Protein AF-A0A059ZXX7-F1 (afdb_monomer_lite)

Foldseek 3Di:
DADPLNVLLVCVVVVNDPLVVSLVPDPHSVVSLVVNVVVCVVVVHDRNVVVVVPPPPDPDDD

Secondary structure (DSSP, 8-state):
---HHHHHHHHHHTTSS-HHHHHHH-S-HHHHHHHHHHHHHHHT---GGGTTTTT-S-----

pLDDT: mean 80.06, std 14.01, range [46.34, 91.56]

Sequence (62 aa):
MQTFDQSLLKLYMDGLIHYEDALRGADSQNDLRLAIKMECLRRGLEDPGAQSDGERQWRIQS

Structure (mmCIF, N/CA/C/O backbone):
data_AF-A0A059ZXX7-F1
#
_entry.id   AF-A0A059ZXX7-F1
#
loop_
_atom_site.group_PDB
_atom_site.id
_atom_site.type_symbol
_atom_site.label_atom_id
_atom_site.label_alt_id
_atom_site.label_comp_id
_atom_site.label_asym_id
_atom_site.label_entity_id
_atom_site.label_seq_id
_atom_site.pdbx_PDB_ins_code
_atom_site.Cartn_x
_atom_site.Cartn_y
_atom_site.Cartn_z
_atom_site.occupancy
_atom_site.B_iso_or_equiv
_atom_site.auth_seq_id
_atom_site.auth_comp_id
_atom_site.auth_asym_id
_atom_site.auth_atom_id
_atom_site.pdbx_PDB_model_num
ATOM 1 N N . MET A 1 1 ? -2.163 -3.422 18.321 1.00 66.75 1 MET A N 1
ATOM 2 C CA . MET A 1 1 ? -2.895 -2.394 17.548 1.00 66.75 1 MET A CA 1
ATOM 3 C C . MET A 1 1 ? -2.502 -2.535 16.089 1.00 66.75 1 MET A C 1
ATOM 5 O O . MET A 1 1 ? -1.331 -2.78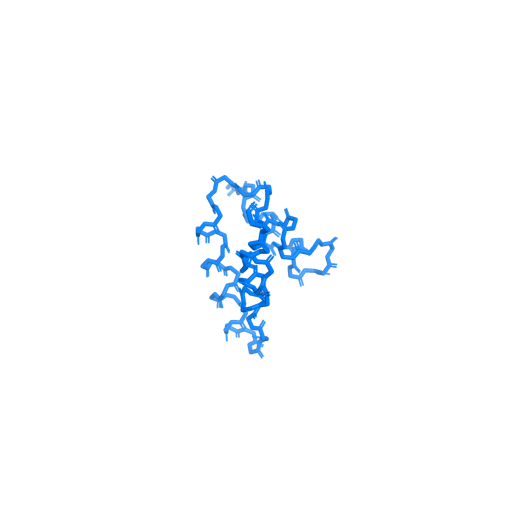6 15.837 1.00 66.75 1 MET A O 1
ATOM 9 N N . GLN A 1 2 ? -3.452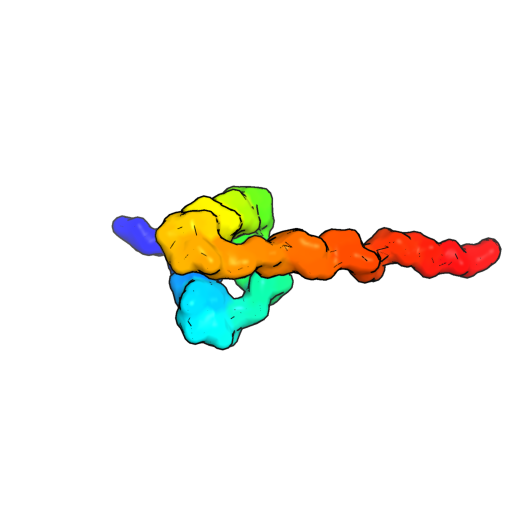 -2.431 15.160 1.00 67.12 2 GLN A N 1
ATOM 10 C CA . GLN A 1 2 ? -3.183 -2.473 13.720 1.00 67.12 2 GLN A CA 1
ATOM 11 C C . GLN A 1 2 ? -3.191 -1.037 13.190 1.00 67.12 2 GLN A C 1
ATOM 13 O O . GLN A 1 2 ? -4.107 -0.279 13.505 1.00 67.12 2 GLN A O 1
ATOM 18 N N . THR A 1 3 ? -2.153 -0.649 12.451 1.00 85.25 3 THR A N 1
ATOM 19 C CA . THR A 1 3 ? -2.057 0.689 11.851 1.00 85.25 3 THR A CA 1
ATOM 20 C C . THR A 1 3 ? -2.808 0.741 10.522 1.00 85.25 3 THR A C 1
ATOM 22 O O . THR A 1 3 ? -3.104 -0.293 9.909 1.00 85.25 3 THR A O 1
ATOM 25 N N . PHE A 1 4 ? -3.138 1.949 10.072 1.00 85.25 4 PHE A N 1
ATOM 26 C CA . PHE A 1 4 ? -3.834 2.146 8.804 1.00 85.25 4 PHE A CA 1
ATOM 27 C C . PHE A 1 4 ? -3.009 1.614 7.623 1.00 85.25 4 PHE A C 1
ATOM 29 O O . PHE A 1 4 ? -3.530 0.853 6.811 1.00 85.25 4 PHE A O 1
ATOM 36 N N . ASP A 1 5 ? -1.696 1.856 7.618 1.00 86.31 5 ASP A N 1
ATOM 37 C CA . ASP A 1 5 ? -0.770 1.379 6.582 1.00 86.31 5 ASP A CA 1
ATOM 38 C C . ASP A 1 5 ? -0.703 -0.153 6.508 1.00 86.31 5 ASP A C 1
ATOM 40 O O . ASP A 1 5 ? -0.652 -0.722 5.422 1.00 86.31 5 ASP A O 1
ATOM 44 N N . GLN A 1 6 ? -0.793 -0.854 7.647 1.00 87.19 6 GLN A N 1
ATOM 45 C CA . GLN A 1 6 ? -0.891 -2.322 7.658 1.00 87.19 6 GLN A CA 1
ATOM 4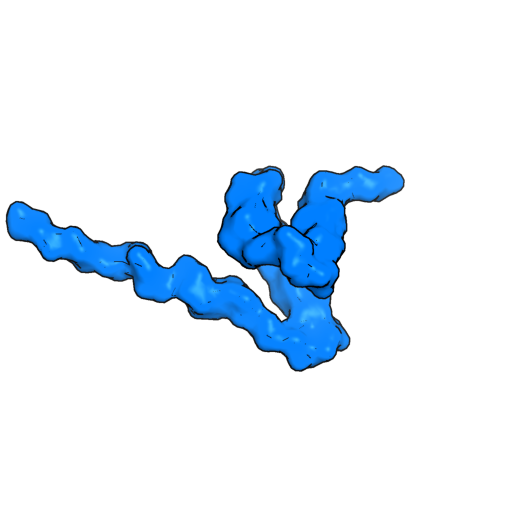6 C C . GLN A 1 6 ? -2.190 -2.819 7.016 1.00 87.19 6 GLN A C 1
ATOM 48 O O . GLN A 1 6 ? -2.219 -3.890 6.410 1.00 87.19 6 GLN A O 1
ATOM 53 N N . SER A 1 7 ? -3.274 -2.055 7.152 1.00 91.00 7 SER A N 1
ATOM 54 C CA . SER A 1 7 ? -4.556 -2.379 6.525 1.00 91.00 7 SER A CA 1
ATOM 55 C C . SER A 1 7 ? -4.501 -2.134 5.017 1.00 91.00 7 SER A C 1
ATOM 57 O O . SER A 1 7 ? -4.921 -3.003 4.260 1.00 91.00 7 SER A O 1
ATOM 59 N N . LEU A 1 8 ? -3.906 -1.018 4.581 1.00 90.69 8 LEU A N 1
ATOM 60 C CA . LEU A 1 8 ? -3.664 -0.721 3.164 1.00 90.69 8 LEU A CA 1
ATOM 61 C C . LEU A 1 8 ? -2.768 -1.773 2.508 1.00 90.69 8 LEU A C 1
ATOM 63 O O . LEU A 1 8 ? -3.109 -2.286 1.447 1.00 90.69 8 LEU A O 1
ATOM 67 N N . LEU A 1 9 ? -1.672 -2.157 3.168 1.00 89.75 9 LEU A N 1
ATOM 68 C CA . LEU A 1 9 ? -0.791 -3.227 2.705 1.00 89.75 9 LEU A CA 1
ATOM 69 C C . LEU A 1 9 ? -1.574 -4.528 2.507 1.00 89.75 9 LEU A C 1
ATOM 71 O O . LEU A 1 9 ? -1.475 -5.158 1.460 1.00 89.75 9 LEU A O 1
ATOM 75 N N . LYS A 1 10 ? -2.392 -4.917 3.490 1.00 91.00 10 LYS A N 1
ATOM 76 C CA . LYS A 1 10 ? -3.188 -6.143 3.405 1.00 91.00 10 LYS A CA 1
ATOM 77 C C . LYS A 1 10 ? -4.219 -6.090 2.277 1.00 91.00 10 LYS A C 1
ATOM 79 O O . LYS A 1 10 ? -4.334 -7.066 1.548 1.00 91.00 10 LYS A O 1
ATOM 84 N N . LEU A 1 11 ? -4.927 -4.971 2.118 1.00 91.56 11 LEU A N 1
ATOM 85 C CA . LEU A 1 11 ? -5.885 -4.761 1.024 1.00 91.56 11 LEU A CA 1
ATOM 86 C C . LEU A 1 11 ? -5.197 -4.835 -0.345 1.00 91.56 11 LEU A C 1
ATOM 88 O O . LEU A 1 11 ? -5.723 -5.464 -1.257 1.00 91.56 11 LEU A O 1
ATOM 92 N N . TYR A 1 12 ? -4.009 -4.237 -0.474 1.00 89.94 12 TYR A N 1
ATOM 93 C CA . TYR A 1 12 ? -3.202 -4.318 -1.690 1.00 89.94 12 TYR A CA 1
ATOM 94 C C . TYR A 1 12 ? -2.794 -5.769 -1.992 1.00 89.94 12 TYR A C 1
ATOM 96 O O . TYR A 1 12 ? -2.959 -6.249 -3.108 1.00 89.94 12 TYR A O 1
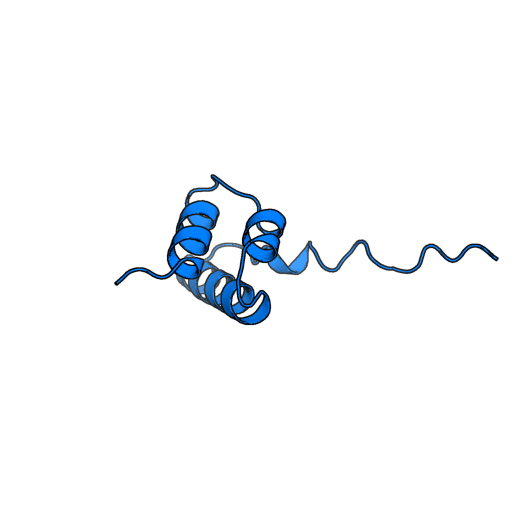ATOM 104 N N . MET A 1 13 ? -2.321 -6.504 -0.984 1.00 87.75 13 MET A N 1
ATOM 105 C CA . MET A 1 13 ? -1.916 -7.907 -1.132 1.00 87.75 13 MET A CA 1
ATOM 106 C C . MET A 1 13 ? -3.075 -8.861 -1.428 1.00 87.75 13 MET A C 1
ATOM 108 O O . MET A 1 13 ? -2.851 -9.924 -2.003 1.00 87.75 13 MET A O 1
ATOM 112 N N . ASP A 1 14 ? -4.285 -8.504 -1.006 1.00 90.88 14 ASP A N 1
ATOM 113 C CA . ASP A 1 14 ? -5.523 -9.217 -1.333 1.00 90.88 14 ASP A CA 1
ATOM 114 C C . ASP A 1 14 ? -6.031 -8.863 -2.746 1.00 90.88 14 ASP A C 1
ATOM 116 O O . ASP A 1 14 ? -6.967 -9.478 -3.245 1.00 90.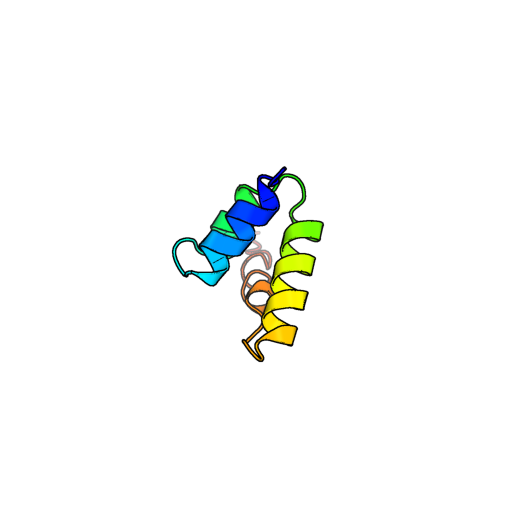88 14 ASP A O 1
ATOM 120 N N . GLY A 1 15 ? -5.406 -7.882 -3.413 1.00 88.25 15 GLY A N 1
ATOM 121 C CA . GLY A 1 15 ? -5.813 -7.397 -4.732 1.00 88.25 15 GLY A CA 1
ATOM 122 C C . GLY A 1 15 ? -7.086 -6.547 -4.707 1.00 88.25 15 GLY A C 1
ATOM 123 O O . GLY A 1 15 ? -7.707 -6.348 -5.748 1.00 88.25 15 GLY A O 1
ATOM 124 N N . LEU A 1 16 ? -7.491 -6.052 -3.532 1.00 91.25 16 LEU A N 1
ATOM 125 C CA . LEU A 1 16 ? -8.707 -5.250 -3.354 1.00 91.25 16 LEU A CA 1
ATOM 126 C C . LEU A 1 16 ? -8.517 -3.784 -3.752 1.00 91.25 16 LEU A C 1
ATOM 128 O O . LEU A 1 16 ? -9.488 -3.114 -4.098 1.00 91.25 16 LEU A O 1
ATOM 132 N N . ILE A 1 17 ? -7.284 -3.278 -3.675 1.00 90.06 17 ILE A N 1
ATOM 133 C CA . ILE A 1 17 ? -6.923 -1.913 -4.071 1.00 90.06 17 ILE A CA 1
ATOM 134 C C . ILE A 1 17 ? -5.669 -1.929 -4.941 1.00 90.06 17 ILE A C 1
ATOM 136 O O . ILE A 1 17 ? -4.786 -2.770 -4.761 1.00 90.06 17 ILE A O 1
ATOM 140 N N . HIS A 1 18 ? -5.573 -0.971 -5.860 1.00 88.12 18 HIS A N 1
ATOM 141 C CA . HIS A 1 18 ? -4.382 -0.792 -6.681 1.00 88.12 18 HIS A CA 1
ATOM 142 C C . HIS A 1 18 ? -3.248 -0.139 -5.881 1.00 88.12 18 HIS A C 1
ATOM 144 O O . HIS A 1 18 ? -3.471 0.545 -4.880 1.00 88.12 18 HIS A O 1
ATOM 150 N N . TYR A 1 19 ? -2.012 -0.340 -6.344 1.00 87.38 19 TYR A N 1
ATOM 151 C CA . TYR A 1 19 ? -0.811 0.215 -5.717 1.00 87.38 19 TYR A CA 1
ATOM 152 C C . TYR A 1 19 ? -0.872 1.746 -5.571 1.00 87.38 19 TYR A C 1
ATOM 154 O O . TYR A 1 19 ? -0.551 2.279 -4.509 1.00 87.38 19 TYR A O 1
ATOM 162 N N . GLU A 1 20 ? -1.349 2.454 -6.599 1.00 88.69 20 GLU A N 1
ATOM 163 C CA . GLU A 1 20 ? -1.522 3.912 -6.549 1.00 88.69 20 GLU A CA 1
ATOM 164 C C . GLU A 1 20 ? -2.563 4.350 -5.511 1.00 88.69 20 GLU A C 1
ATOM 166 O O . GLU A 1 20 ? -2.317 5.297 -4.764 1.00 88.69 20 GLU A O 1
ATOM 171 N N . ASP A 1 21 ? -3.694 3.646 -5.407 1.00 88.81 21 ASP A N 1
ATOM 172 C CA . ASP A 1 21 ? -4.728 3.940 -4.408 1.00 88.81 21 ASP A CA 1
ATOM 173 C C .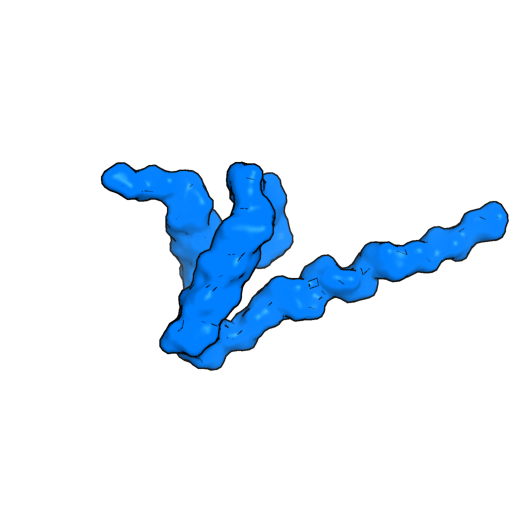 ASP A 1 21 ? -4.226 3.697 -2.982 1.00 88.81 21 ASP A C 1
ATOM 175 O O . ASP A 1 21 ? -4.484 4.502 -2.083 1.00 88.81 21 ASP A O 1
ATOM 179 N N . ALA A 1 22 ? -3.457 2.622 -2.783 1.00 89.88 22 ALA A N 1
ATOM 180 C CA . ALA A 1 22 ? -2.828 2.314 -1.506 1.00 89.88 22 ALA A CA 1
ATOM 181 C C . ALA A 1 22 ? -1.851 3.424 -1.089 1.00 89.88 22 ALA A C 1
ATOM 183 O O . ALA A 1 22 ? -1.927 3.920 0.034 1.00 89.88 22 ALA A O 1
ATOM 184 N N . LEU A 1 23 ? -0.980 3.871 -2.000 1.00 88.62 23 LEU A N 1
ATOM 185 C CA . LEU A 1 23 ? -0.061 4.981 -1.740 1.00 88.62 23 LEU A CA 1
ATOM 186 C C . LEU A 1 23 ? -0.795 6.293 -1.468 1.00 88.62 23 LEU A C 1
ATOM 188 O O . LEU A 1 23 ? -0.403 7.037 -0.575 1.00 88.62 23 LEU A O 1
ATOM 192 N N . ARG A 1 24 ? -1.873 6.583 -2.198 1.00 88.81 24 ARG A N 1
ATOM 193 C CA . ARG A 1 24 ? -2.620 7.834 -2.024 1.00 88.81 24 ARG A CA 1
ATOM 194 C C . ARG A 1 24 ? -3.279 7.943 -0.650 1.00 88.81 24 ARG A C 1
ATOM 196 O O . ARG A 1 24 ? -3.446 9.054 -0.155 1.00 88.81 24 ARG A O 1
ATOM 203 N N . GLY A 1 25 ? -3.663 6.810 -0.063 1.00 84.38 25 GLY A N 1
ATOM 204 C CA . GLY A 1 25 ? -4.202 6.734 1.294 1.00 84.38 25 GLY A CA 1
ATOM 205 C C . GLY A 1 25 ? -3.142 6.638 2.394 1.00 84.38 25 GLY A C 1
ATOM 206 O O . GLY A 1 25 ? -3.476 6.848 3.554 1.00 84.38 25 GLY A O 1
ATOM 207 N N . ALA A 1 26 ? -1.891 6.315 2.068 1.00 89.75 26 ALA A N 1
ATOM 208 C CA . ALA A 1 26 ? -0.838 6.120 3.061 1.00 89.75 26 ALA A CA 1
ATOM 209 C C . ALA A 1 26 ? -0.477 7.427 3.775 1.00 89.75 26 ALA A C 1
ATOM 211 O O . ALA A 1 26 ? -0.337 8.469 3.132 1.00 89.75 26 ALA A O 1
ATOM 212 N N . ASP A 1 27 ? -0.237 7.349 5.086 1.00 85.31 27 ASP A N 1
ATOM 213 C CA . ASP A 1 27 ? 0.262 8.496 5.858 1.00 85.31 27 ASP A CA 1
ATOM 214 C C . ASP A 1 27 ? 1.700 8.841 5.423 1.00 85.31 27 ASP A C 1
ATOM 216 O O . ASP A 1 27 ? 2.061 10.003 5.238 1.00 85.31 27 ASP A O 1
ATOM 220 N N . SER A 1 28 ? 2.488 7.802 5.119 1.00 87.19 28 SER A N 1
ATOM 221 C CA . SER A 1 28 ? 3.795 7.913 4.471 1.00 87.19 28 SER A CA 1
ATOM 222 C C . SER A 1 28 ? 3.880 6.980 3.264 1.00 87.19 28 SER A C 1
ATOM 224 O O . SER A 1 28 ? 4.068 5.766 3.382 1.00 87.19 28 SER A O 1
ATOM 226 N N . GLN A 1 29 ? 3.791 7.566 2.067 1.00 88.38 29 GLN A N 1
ATOM 227 C CA . GLN A 1 29 ? 3.932 6.849 0.793 1.00 88.38 29 GLN A CA 1
ATOM 228 C C . GLN A 1 29 ? 5.238 6.055 0.711 1.00 88.38 29 GLN A C 1
ATOM 230 O O . GLN A 1 29 ? 5.269 4.953 0.168 1.00 88.38 29 GLN A O 1
ATOM 235 N N . ASN A 1 30 ? 6.325 6.605 1.253 1.00 87.38 30 ASN A N 1
ATOM 236 C CA . ASN A 1 30 ? 7.632 5.970 1.180 1.00 87.38 30 ASN A CA 1
ATOM 237 C C . ASN A 1 30 ? 7.708 4.717 2.067 1.00 87.38 30 ASN A C 1
ATOM 239 O O . ASN A 1 30 ? 8.217 3.687 1.626 1.00 87.38 30 ASN A O 1
ATOM 243 N N . ASP A 1 31 ? 7.158 4.782 3.282 1.00 89.94 31 ASP A N 1
ATOM 244 C CA . ASP A 1 31 ? 7.103 3.635 4.192 1.00 89.94 31 ASP A CA 1
ATOM 245 C C . ASP A 1 31 ? 6.193 2.531 3.652 1.00 89.94 31 ASP A C 1
ATOM 247 O O . ASP A 1 31 ? 6.588 1.363 3.647 1.00 89.94 31 ASP A O 1
ATOM 251 N N . LEU A 1 32 ? 5.014 2.882 3.120 1.00 90.06 32 LEU A N 1
ATOM 252 C CA . LEU A 1 32 ? 4.116 1.889 2.529 1.00 90.06 32 LEU A CA 1
ATOM 253 C C . LEU A 1 32 ? 4.736 1.247 1.280 1.00 90.06 32 LEU A C 1
ATOM 255 O O . LEU A 1 32 ? 4.680 0.028 1.129 1.00 90.06 32 LEU A O 1
ATOM 259 N N . ARG A 1 33 ? 5.396 2.032 0.420 1.00 89.62 33 ARG A N 1
ATOM 260 C CA . ARG A 1 33 ? 6.141 1.521 -0.739 1.00 89.62 33 ARG A CA 1
ATOM 261 C C . ARG A 1 33 ? 7.226 0.533 -0.322 1.00 89.62 33 ARG A C 1
ATOM 263 O O . ARG A 1 33 ? 7.359 -0.528 -0.933 1.00 89.62 33 ARG A O 1
ATOM 270 N N . LEU A 1 34 ? 7.992 0.855 0.721 1.00 90.25 34 LEU A N 1
ATOM 271 C CA . LEU A 1 34 ? 9.017 -0.043 1.244 1.00 90.25 34 LEU A CA 1
ATOM 272 C C . LEU A 1 34 ? 8.390 -1.321 1.814 1.00 90.25 34 LEU A C 1
ATOM 274 O O . LEU A 1 34 ? 8.868 -2.412 1.516 1.00 90.25 34 LEU A O 1
ATOM 278 N N . ALA A 1 35 ? 7.303 -1.205 2.577 1.00 90.75 35 ALA A N 1
ATOM 279 C CA . ALA A 1 35 ? 6.593 -2.347 3.145 1.00 90.75 35 ALA A CA 1
ATOM 280 C C . ALA A 1 35 ? 6.042 -3.285 2.059 1.00 90.75 35 ALA A C 1
ATOM 282 O O . ALA A 1 35 ? 6.272 -4.494 2.120 1.00 90.75 35 ALA A O 1
ATOM 283 N N . ILE A 1 36 ? 5.394 -2.724 1.031 1.00 90.81 36 ILE A N 1
ATOM 284 C CA . ILE A 1 36 ? 4.904 -3.466 -0.136 1.00 90.81 36 ILE A CA 1
ATOM 285 C C . ILE A 1 36 ? 6.062 -4.199 -0.809 1.00 90.81 36 ILE A C 1
ATOM 287 O O . ILE A 1 36 ? 5.973 -5.403 -1.027 1.00 90.81 36 ILE A O 1
ATOM 291 N N . LYS A 1 37 ? 7.177 -3.509 -1.068 1.00 88.75 37 LYS A N 1
ATOM 292 C CA . LYS A 1 37 ? 8.363 -4.098 -1.697 1.00 88.75 37 LYS A CA 1
ATOM 293 C C . LYS A 1 37 ? 8.954 -5.258 -0.895 1.00 88.75 37 LYS A C 1
ATOM 295 O O . LYS A 1 37 ? 9.267 -6.300 -1.467 1.00 88.75 37 LYS A O 1
ATOM 300 N N . MET A 1 38 ? 9.106 -5.102 0.420 1.00 90.81 38 MET A N 1
ATOM 301 C CA . MET A 1 38 ? 9.657 -6.148 1.293 1.00 90.81 38 MET A CA 1
ATOM 302 C C . MET A 1 38 ? 8.769 -7.393 1.314 1.00 90.81 38 MET A C 1
ATOM 304 O O . MET A 1 38 ? 9.263 -8.520 1.306 1.00 90.81 38 MET A O 1
ATOM 308 N N . GLU A 1 39 ? 7.454 -7.195 1.321 1.00 90.25 39 GLU A N 1
ATOM 309 C CA . GLU A 1 39 ? 6.487 -8.285 1.333 1.00 90.25 39 GLU A CA 1
ATOM 310 C C . GLU A 1 39 ? 6.348 -8.954 -0.049 1.00 90.25 39 GLU A C 1
ATOM 312 O O . GLU A 1 39 ? 6.260 -10.180 -0.127 1.00 90.25 39 GLU A O 1
ATOM 317 N N . CYS A 1 40 ? 6.435 -8.182 -1.140 1.00 87.75 40 CYS A N 1
ATOM 318 C CA . CYS A 1 40 ? 6.537 -8.704 -2.506 1.00 87.75 40 CYS A CA 1
ATOM 319 C C . CYS A 1 40 ? 7.779 -9.585 -2.658 1.00 87.75 40 CYS A C 1
ATOM 321 O O . CYS A 1 40 ? 7.677 -10.736 -3.082 1.00 87.75 40 CYS A O 1
ATOM 323 N N . LEU A 1 41 ? 8.936 -9.087 -2.207 1.00 88.00 41 LEU A N 1
ATOM 324 C CA . LEU A 1 41 ? 10.196 -9.827 -2.213 1.00 88.00 41 LEU A CA 1
ATOM 325 C C . LEU A 1 41 ? 10.099 -11.120 -1.392 1.00 88.00 41 LEU A C 1
ATOM 327 O O . LEU A 1 41 ? 10.584 -12.160 -1.831 1.00 88.00 41 LEU A O 1
ATOM 331 N N . ARG A 1 42 ? 9.432 -11.086 -0.229 1.00 89.00 42 ARG A N 1
ATOM 332 C CA . ARG A 1 42 ? 9.205 -12.279 0.602 1.00 89.00 42 ARG A CA 1
ATOM 333 C C . ARG A 1 42 ? 8.348 -13.330 -0.110 1.00 89.00 42 ARG A C 1
ATOM 335 O O . ARG A 1 42 ? 8.573 -14.522 0.081 1.00 89.00 42 ARG A O 1
ATOM 342 N N . ARG A 1 43 ? 7.364 -12.903 -0.904 1.00 87.81 43 ARG A N 1
ATOM 343 C CA . ARG A 1 43 ? 6.447 -13.788 -1.641 1.00 87.81 43 ARG A CA 1
ATOM 344 C C . ARG A 1 43 ? 6.937 -14.160 -3.044 1.00 87.81 43 ARG A C 1
ATOM 346 O O . ARG A 1 43 ? 6.307 -14.997 -3.681 1.00 87.81 43 ARG A O 1
ATOM 353 N N . GLY A 1 44 ? 8.034 -13.566 -3.516 1.00 86.25 44 GLY A N 1
ATOM 354 C CA . GLY A 1 44 ? 8.521 -13.732 -4.890 1.00 86.25 44 GLY A CA 1
ATOM 355 C C . GLY A 1 44 ? 7.615 -13.082 -5.941 1.00 86.25 44 GLY A C 1
ATOM 356 O O . GLY A 1 44 ? 7.612 -13.511 -7.090 1.00 86.25 44 GLY A O 1
ATOM 357 N N . LEU A 1 45 ? 6.821 -12.088 -5.538 1.00 82.12 45 LEU A N 1
ATOM 358 C CA . LEU A 1 45 ? 5.918 -11.332 -6.404 1.00 82.12 45 LEU A CA 1
ATOM 359 C C . LEU A 1 45 ? 6.654 -10.124 -7.017 1.00 82.12 45 LEU A C 1
ATOM 361 O O . LEU A 1 45 ? 7.606 -9.598 -6.435 1.00 82.12 45 LEU A O 1
ATOM 365 N N . GLU A 1 46 ? 6.217 -9.693 -8.199 1.00 77.62 46 GLU A N 1
ATOM 366 C CA . GLU A 1 46 ? 6.794 -8.558 -8.931 1.00 77.62 46 GLU A CA 1
ATOM 367 C C . GLU A 1 46 ? 6.552 -7.212 -8.226 1.00 77.62 46 GLU A C 1
ATOM 369 O O . GLU A 1 46 ? 5.509 -6.998 -7.611 1.00 77.62 46 GLU A O 1
ATOM 374 N N . ASP A 1 47 ? 7.535 -6.303 -8.272 1.00 75.56 47 ASP A N 1
ATOM 375 C CA . ASP A 1 47 ? 7.447 -4.998 -7.606 1.00 75.56 47 ASP A CA 1
ATOM 376 C C . ASP A 1 47 ? 6.498 -4.061 -8.381 1.00 75.56 47 ASP A C 1
ATOM 378 O O . ASP A 1 47 ? 6.824 -3.646 -9.497 1.00 75.56 47 ASP A O 1
ATOM 382 N N . PRO A 1 48 ? 5.344 -3.684 -7.804 1.00 73.69 48 PRO A N 1
ATOM 383 C CA . PRO A 1 48 ? 4.363 -2.825 -8.473 1.00 73.69 48 PRO A CA 1
ATOM 384 C C . PRO A 1 48 ? 4.825 -1.364 -8.574 1.00 73.69 48 PRO A C 1
ATOM 386 O O . PRO A 1 48 ? 4.353 -0.614 -9.427 1.00 73.69 48 PRO A O 1
ATOM 389 N N . GLY A 1 49 ? 5.763 -0.945 -7.718 1.00 68.38 49 GLY A N 1
ATOM 390 C CA . GLY A 1 49 ? 6.257 0.426 -7.666 1.00 68.38 49 GLY A CA 1
ATOM 391 C C . GLY A 1 49 ? 7.095 0.813 -8.877 1.00 68.38 49 GLY A C 1
ATOM 392 O O . GLY A 1 49 ? 7.286 2.005 -9.119 1.00 68.38 49 GLY A O 1
ATOM 393 N N . ALA A 1 50 ? 7.558 -0.169 -9.653 1.00 65.88 50 ALA A N 1
ATOM 394 C CA . ALA A 1 50 ? 8.300 0.050 -10.885 1.00 65.88 50 ALA A CA 1
ATOM 395 C C . ALA A 1 50 ? 7.443 0.631 -12.029 1.00 65.88 50 ALA A C 1
ATOM 397 O O . ALA A 1 50 ? 7.992 1.319 -12.885 1.00 65.88 50 ALA A O 1
ATOM 398 N N . GLN A 1 51 ? 6.123 0.394 -12.059 1.00 61.25 51 GLN A N 1
ATOM 399 C CA . GLN A 1 51 ? 5.253 0.874 -13.151 1.00 61.25 51 GLN A CA 1
ATOM 400 C C . GLN A 1 51 ? 4.759 2.313 -12.946 1.00 61.25 51 GLN A C 1
ATOM 402 O O . GLN A 1 51 ? 4.647 3.070 -13.905 1.00 61.25 51 GLN A O 1
ATOM 407 N N . SER A 1 52 ? 4.545 2.734 -11.700 1.00 56.81 52 SER A N 1
ATOM 408 C CA . SER A 1 52 ? 3.977 4.050 -11.356 1.00 56.81 52 SER A CA 1
ATOM 409 C C . SER A 1 52 ? 4.914 5.258 -11.550 1.00 56.81 52 SER A C 1
ATOM 411 O O . SER A 1 52 ? 4.471 6.398 -11.437 1.00 56.81 52 SER A O 1
ATOM 413 N N . ASP A 1 53 ? 6.200 5.050 -11.854 1.00 54.41 53 ASP A N 1
ATOM 414 C CA . ASP A 1 53 ? 7.166 6.143 -12.100 1.00 54.41 53 ASP A CA 1
ATOM 415 C C . ASP A 1 53 ? 7.160 6.630 -13.572 1.00 54.41 53 ASP A C 1
ATOM 417 O O . ASP A 1 53 ? 7.797 7.624 -13.918 1.00 54.41 53 ASP A O 1
ATOM 421 N N . GLY A 1 54 ? 6.417 5.950 -14.459 1.00 50.66 54 GLY A N 1
ATOM 422 C CA . GLY A 1 54 ? 6.517 6.120 -15.915 1.00 50.66 54 GLY A CA 1
ATOM 423 C C . GLY A 1 54 ? 5.770 7.307 -16.545 1.00 50.66 54 GLY A C 1
ATOM 424 O O . GLY A 1 54 ? 6.127 7.717 -17.647 1.00 50.66 54 GLY A O 1
ATOM 425 N N . GLU A 1 55 ? 4.765 7.900 -15.893 1.00 51.94 55 GLU A N 1
ATOM 426 C CA . GLU A 1 55 ? 3.806 8.798 -16.580 1.00 51.94 55 GLU A CA 1
ATOM 427 C C . GLU A 1 55 ? 3.897 10.290 -16.209 1.00 51.94 55 GLU A C 1
ATOM 429 O O . GLU A 1 55 ? 3.015 11.084 -16.536 1.00 51.94 55 GLU A O 1
ATOM 434 N N . ARG A 1 56 ? 4.990 10.725 -15.571 1.00 46.34 56 ARG A N 1
ATOM 435 C CA . ARG A 1 56 ? 5.239 12.153 -15.272 1.00 46.34 56 ARG A CA 1
ATOM 436 C C . ARG A 1 56 ? 6.438 12.744 -16.015 1.00 46.34 56 ARG A C 1
ATOM 438 O O . ARG A 1 56 ? 6.953 13.790 -15.622 1.00 46.34 56 ARG A O 1
ATOM 445 N N . GLN A 1 57 ? 6.849 12.131 -17.128 1.00 47.22 57 GLN A N 1
ATOM 446 C CA . GLN A 1 57 ? 7.701 12.810 -18.105 1.00 47.22 57 GLN A CA 1
ATOM 447 C C . GLN A 1 57 ? 6.891 13.895 -18.820 1.00 47.22 57 GLN A C 1
ATOM 449 O O . GLN A 1 57 ? 6.187 13.642 -19.791 1.00 47.22 57 GLN A O 1
ATOM 454 N N . TRP A 1 58 ? 6.970 15.108 -18.275 1.00 57.44 58 TRP A N 1
ATOM 455 C CA . TRP A 1 58 ? 6.980 16.384 -18.987 1.00 57.44 58 TRP A CA 1
ATOM 456 C C . TRP A 1 58 ? 6.443 16.338 -20.419 1.00 57.44 58 TRP A C 1
ATOM 458 O O . TRP A 1 58 ? 7.205 16.376 -21.386 1.00 57.44 58 TRP A O 1
ATOM 468 N N . ARG A 1 59 ? 5.113 16.369 -20.563 1.00 47.75 59 ARG A N 1
ATOM 469 C CA . ARG A 1 59 ? 4.509 16.871 -21.797 1.00 47.75 59 ARG A CA 1
ATOM 470 C C . ARG A 1 59 ? 4.755 18.383 -21.843 1.00 47.75 59 ARG A C 1
ATOM 472 O O . ARG A 1 59 ? 3.891 19.180 -21.495 1.00 47.75 59 ARG A O 1
ATOM 479 N N . ILE A 1 60 ? 5.983 18.751 -22.199 1.00 67.06 60 ILE A N 1
ATOM 480 C CA . ILE A 1 60 ? 6.355 20.075 -22.688 1.00 67.06 60 ILE A CA 1
ATOM 481 C C . ILE A 1 60 ? 5.344 20.482 -23.764 1.00 67.06 60 ILE A C 1
ATOM 483 O O . ILE A 1 60 ? 5.183 19.790 -24.768 1.00 67.06 60 ILE A O 1
ATOM 487 N N . GLN A 1 61 ? 4.650 21.592 -23.546 1.00 59.16 61 GLN A N 1
ATOM 488 C CA . GLN A 1 61 ? 4.124 22.399 -24.638 1.00 59.16 61 GLN A CA 1
ATOM 489 C C . GLN A 1 61 ? 4.651 23.819 -24.454 1.00 59.16 61 GLN A C 1
ATOM 491 O O . GLN A 1 61 ? 4.791 24.284 -23.324 1.00 59.16 61 GLN A O 1
ATOM 496 N N . SER A 1 62 ? 5.045 24.369 -25.601 1.00 57.75 62 SER A N 1
ATOM 497 C CA . SER A 1 62 ? 5.949 25.489 -25.866 1.00 57.75 62 SER A CA 1
ATOM 498 C C . SER A 1 62 ? 5.663 26.807 -25.164 1.00 57.75 62 SER A C 1
ATOM 500 O O . SER A 1 62 ? 4.484 27.091 -24.866 1.00 57.75 62 SER A O 1
#

Radius of gyration: 13.42 Å; chains: 1; bounding box: 19×39×43 Å

Organism: Acidithiobacillus caldus (strain ATCC 51756 / DSM 8584 / KU) (NCBI:txid637389)